Protein AF-A0A0F2RBX5-F1 (afdb_monomer_lite)

Secondary structure (DSSP, 8-state):
----EETTEE--SSSB-EETTTT---TT--SSB-TTTSHHHHHHHHHHHHHH-S-EE-SS-EE-HHHHHHHHHHHHHHH-HHHHHHHHHHH-EEEEE-GGG-EEEEE-PPPP-

pLDDT: mean 89.14, std 11.52, range [37.19, 97.69]

Sequence (113 aa):
MCNYQLGTIECRGDGYLWDADCDGYAPNEADHPCPSCNVQTFLQRSKEDAETTSEWSTMTAHGTGADIWRCAVATAEREAPDDAAAALRKIGTVLALAGEDGVVPFCYSQAGA

Structure (mmCIF, N/CA/C/O backbone):
data_AF-A0A0F2RBX5-F1
#
_entry.id   AF-A0A0F2RBX5-F1
#
loop_
_atom_site.group_PDB
_atom_site.id
_atom_site.type_symbol
_atom_site.label_atom_id
_atom_site.label_alt_id
_atom_site.label_comp_id
_atom_site.label_asym_id
_atom_site.label_entity_id
_atom_site.label_seq_id
_atom_site.pdbx_PDB_ins_code
_atom_site.Cartn_x
_atom_site.Cartn_y
_atom_site.Cartn_z
_atom_site.occupancy
_atom_site.B_iso_or_equiv
_atom_site.auth_seq_id
_atom_site.auth_comp_id
_atom_site.auth_asym_id
_atom_site.auth_atom_id
_atom_site.pdbx_PDB_model_num
ATOM 1 N N . MET A 1 1 ? 12.637 -7.237 -13.731 1.00 74.12 1 MET A N 1
ATOM 2 C CA . MET A 1 1 ? 12.788 -5.779 -13.544 1.00 74.12 1 MET A CA 1
ATOM 3 C C . MET A 1 1 ? 11.383 -5.207 -13.582 1.00 74.12 1 MET A C 1
ATOM 5 O O . MET A 1 1 ? 10.661 -5.570 -14.502 1.00 74.12 1 MET A O 1
ATOM 9 N N . CYS A 1 2 ? 10.956 -4.479 -12.549 1.00 87.62 2 CYS A N 1
ATOM 10 C CA . CYS A 1 2 ? 9.592 -3.942 -12.480 1.00 87.62 2 CYS A CA 1
ATOM 11 C C . CYS A 1 2 ? 9.416 -2.795 -13.483 1.00 87.62 2 CYS A C 1
ATOM 13 O O . CYS A 1 2 ? 10.370 -2.064 -13.737 1.00 87.62 2 CYS A O 1
ATOM 15 N N . ASN A 1 3 ? 8.214 -2.674 -14.041 1.00 84.75 3 ASN A N 1
ATOM 16 C CA . ASN A 1 3 ? 7.806 -1.645 -14.998 1.00 84.75 3 ASN A CA 1
ATOM 17 C C . ASN A 1 3 ? 6.411 -1.085 -14.661 1.00 84.75 3 ASN A C 1
ATOM 19 O O . ASN A 1 3 ? 5.651 -0.737 -15.562 1.00 84.75 3 ASN A O 1
ATOM 23 N N . TYR A 1 4 ? 6.048 -1.073 -13.374 1.00 90.44 4 TYR A N 1
ATOM 24 C CA . TYR A 1 4 ? 4.780 -0.512 -12.916 1.00 90.44 4 TYR A CA 1
ATOM 25 C C . TYR A 1 4 ? 4.678 0.963 -13.314 1.00 90.44 4 TYR A C 1
ATOM 27 O O . TYR A 1 4 ? 5.637 1.714 -13.129 1.00 90.44 4 TYR A O 1
ATOM 35 N N . GLN A 1 5 ? 3.517 1.366 -13.828 1.00 90.31 5 GLN A N 1
ATOM 36 C CA . GLN A 1 5 ? 3.261 2.736 -14.250 1.00 90.31 5 GLN A CA 1
ATOM 37 C C . GLN A 1 5 ? 1.797 3.121 -14.019 1.00 90.31 5 GLN A C 1
ATOM 39 O O . GLN A 1 5 ? 0.879 2.397 -14.409 1.00 90.31 5 GLN A O 1
ATOM 44 N N . LEU A 1 6 ? 1.586 4.296 -13.430 1.00 88.50 6 LEU A N 1
ATOM 45 C CA . LEU A 1 6 ? 0.288 4.929 -13.235 1.00 88.50 6 LEU A CA 1
ATOM 46 C C . LEU A 1 6 ? 0.393 6.411 -13.613 1.00 88.50 6 LEU A C 1
ATOM 48 O O . LEU A 1 6 ? 0.787 7.251 -12.808 1.00 88.50 6 LEU A O 1
ATOM 52 N N . GLY A 1 7 ? 0.039 6.735 -14.857 1.00 88.25 7 GLY A N 1
ATOM 53 C CA . GLY A 1 7 ? 0.250 8.081 -15.391 1.00 88.25 7 GLY A CA 1
ATOM 54 C C . GLY A 1 7 ? 1.744 8.397 -15.488 1.00 88.25 7 GLY A C 1
ATOM 55 O O . GLY A 1 7 ? 2.468 7.713 -16.216 1.00 88.25 7 GLY A O 1
ATOM 56 N N . THR A 1 8 ? 2.182 9.425 -14.764 1.00 87.00 8 THR A N 1
ATOM 57 C CA . THR A 1 8 ? 3.584 9.865 -14.678 1.00 87.00 8 THR A CA 1
ATOM 58 C C . THR A 1 8 ? 4.346 9.162 -13.556 1.00 87.00 8 THR A C 1
ATOM 60 O O . THR A 1 8 ? 5.570 9.158 -13.570 1.00 87.00 8 THR A O 1
ATOM 63 N N . ILE A 1 9 ? 3.639 8.485 -12.644 1.00 88.19 9 ILE A N 1
ATOM 64 C CA . ILE A 1 9 ? 4.237 7.724 -11.549 1.00 88.19 9 ILE A CA 1
ATOM 65 C C . ILE A 1 9 ? 4.724 6.370 -12.070 1.00 88.19 9 ILE A C 1
ATOM 67 O O . ILE A 1 9 ? 3.918 5.557 -12.529 1.00 88.19 9 ILE A O 1
ATOM 71 N N . GLU A 1 10 ? 6.022 6.089 -11.980 1.00 90.19 10 GLU A N 1
ATOM 72 C CA . GLU A 1 10 ? 6.623 4.855 -12.501 1.00 90.19 10 GLU A CA 1
ATOM 73 C C . GLU A 1 10 ? 7.597 4.191 -11.522 1.00 90.19 10 GLU A C 1
ATOM 75 O O . GLU A 1 10 ? 8.212 4.847 -10.688 1.00 90.19 10 GLU A O 1
ATOM 80 N N . CYS A 1 11 ? 7.770 2.872 -11.639 1.00 90.25 11 CYS A N 1
ATOM 81 C CA . CYS A 1 11 ? 8.832 2.122 -10.970 1.00 90.25 11 CYS A CA 1
ATOM 82 C C . CYS A 1 11 ? 9.859 1.635 -11.993 1.00 90.25 11 CYS A C 1
ATOM 84 O O . CYS A 1 11 ? 9.501 0.993 -12.981 1.00 90.25 11 CYS A O 1
ATOM 86 N N . ARG A 1 12 ? 11.150 1.853 -11.713 1.00 87.12 12 ARG A N 1
ATOM 87 C CA . ARG A 1 12 ? 12.265 1.425 -12.583 1.00 87.12 12 ARG A CA 1
ATOM 88 C C . ARG A 1 12 ? 12.938 0.124 -12.132 1.00 87.12 12 ARG A C 1
ATOM 90 O O . ARG A 1 12 ? 13.973 -0.270 -12.671 1.00 87.12 12 ARG A O 1
ATOM 97 N N . GLY A 1 13 ? 12.344 -0.563 -11.155 1.00 88.06 13 GLY A N 1
ATOM 98 C CA . GLY A 1 13 ? 12.840 -1.830 -10.613 1.00 88.06 13 GLY A CA 1
ATOM 99 C C . GLY A 1 13 ? 13.688 -1.716 -9.346 1.00 88.06 13 GLY A C 1
ATOM 100 O O . GLY A 1 13 ? 14.220 -2.730 -8.905 1.00 88.06 13 GLY A O 1
ATOM 101 N N . ASP A 1 14 ? 13.785 -0.526 -8.756 1.00 87.25 14 ASP A N 1
ATOM 102 C CA . ASP A 1 14 ? 14.424 -0.252 -7.459 1.00 87.25 14 ASP A CA 1
ATOM 103 C C . ASP A 1 14 ? 13.485 -0.441 -6.257 1.00 87.25 14 ASP A C 1
ATOM 105 O O . ASP A 1 14 ? 13.932 -0.411 -5.112 1.00 87.25 14 ASP A O 1
ATOM 109 N N . GLY A 1 15 ? 12.196 -0.688 -6.501 1.00 91.81 15 GLY A N 1
ATOM 110 C CA . GLY A 1 15 ? 11.215 -0.926 -5.444 1.00 91.81 15 GLY A CA 1
ATOM 111 C C . GLY A 1 15 ? 10.435 0.307 -5.008 1.00 91.81 15 GLY A C 1
ATOM 112 O O . GLY A 1 15 ? 9.592 0.177 -4.120 1.00 91.81 15 GLY A O 1
ATOM 113 N N . TYR A 1 16 ? 10.658 1.461 -5.634 1.00 91.62 16 TYR A N 1
ATOM 114 C CA . TYR A 1 16 ? 9.971 2.706 -5.303 1.00 91.62 16 TYR A CA 1
ATOM 115 C C . TYR A 1 16 ? 9.391 3.362 -6.557 1.00 91.62 16 TYR A C 1
ATOM 117 O O . TYR A 1 16 ? 9.740 3.008 -7.687 1.00 91.62 16 TYR A O 1
ATOM 125 N N . LEU A 1 17 ? 8.399 4.214 -6.337 1.00 89.88 17 LEU A N 1
ATOM 126 C CA . LEU A 1 17 ? 7.701 4.993 -7.339 1.00 89.88 17 LEU A CA 1
ATOM 127 C C . LEU A 1 17 ? 8.327 6.377 -7.426 1.00 89.88 17 LEU A C 1
ATOM 129 O O . LEU A 1 17 ? 8.691 6.961 -6.408 1.00 89.88 17 LEU A O 1
ATOM 133 N N . TRP A 1 18 ? 8.383 6.879 -8.648 1.00 85.62 18 TRP A N 1
ATOM 134 C CA . TRP A 1 18 ? 9.021 8.130 -9.029 1.00 85.62 18 TRP A CA 1
ATOM 135 C C . TRP A 1 18 ? 8.052 8.914 -9.894 1.00 85.62 18 TRP A C 1
ATOM 137 O O . TRP A 1 18 ? 7.419 8.306 -10.763 1.00 85.62 18 TRP A O 1
ATOM 147 N N . ASP A 1 19 ? 7.951 10.227 -9.704 1.00 84.88 19 ASP A N 1
ATOM 148 C CA . ASP A 1 19 ? 7.191 11.058 -10.628 1.00 84.88 19 ASP A CA 1
ATOM 149 C C . ASP A 1 19 ? 8.061 11.440 -11.831 1.00 84.88 19 ASP A C 1
ATOM 151 O O . ASP A 1 19 ? 9.023 12.200 -11.752 1.00 84.88 19 ASP A O 1
ATOM 155 N N . ALA A 1 20 ? 7.763 10.874 -12.995 1.00 77.25 20 ALA A N 1
ATOM 156 C CA . ALA A 1 20 ? 8.586 11.086 -14.178 1.00 77.25 20 ALA A CA 1
ATOM 157 C C . ALA A 1 20 ? 8.521 12.530 -14.716 1.00 77.25 20 ALA A C 1
ATOM 159 O O . ALA A 1 20 ? 9.348 12.875 -15.567 1.00 77.25 20 ALA A O 1
ATOM 160 N N . ASP A 1 21 ? 7.561 13.356 -14.273 1.00 74.75 21 ASP A N 1
ATOM 161 C CA . ASP A 1 21 ? 7.299 14.679 -14.852 1.00 74.75 21 ASP A CA 1
ATOM 162 C C . ASP A 1 21 ? 7.607 15.900 -13.956 1.00 74.75 21 ASP A C 1
ATOM 164 O O . ASP A 1 21 ? 7.803 16.985 -14.513 1.00 74.75 21 ASP A O 1
ATOM 168 N N . CYS A 1 22 ? 7.710 15.755 -12.625 1.00 65.38 22 CYS A N 1
ATOM 169 C CA . CYS A 1 22 ? 7.751 16.905 -11.703 1.00 65.38 22 CYS A CA 1
ATOM 170 C C . CYS A 1 22 ? 9.028 17.063 -10.859 1.00 65.38 22 CYS A C 1
ATOM 172 O O . CYS A 1 22 ? 9.471 18.198 -10.666 1.00 65.38 22 CYS A O 1
ATOM 174 N N . ASP A 1 23 ? 9.633 15.989 -10.351 1.00 64.69 23 ASP A N 1
ATOM 175 C CA . ASP A 1 23 ? 10.742 16.049 -9.375 1.00 64.69 23 ASP A CA 1
ATOM 176 C C . ASP A 1 23 ? 12.077 15.513 -9.923 1.00 64.69 23 ASP A C 1
ATOM 178 O O . ASP A 1 23 ? 13.153 15.949 -9.499 1.00 64.69 23 ASP A O 1
ATOM 182 N N . GLY A 1 24 ? 12.019 14.666 -10.951 1.00 64.12 24 GLY A N 1
ATOM 183 C CA . GLY A 1 24 ? 13.189 14.015 -11.525 1.00 64.12 24 GLY A CA 1
ATOM 184 C C . GLY A 1 24 ? 13.609 12.792 -10.708 1.00 64.12 24 GLY A C 1
ATOM 185 O O . GLY A 1 24 ? 13.386 12.688 -9.512 1.00 64.12 24 GLY A O 1
ATOM 186 N N . TYR A 1 25 ? 14.251 11.825 -11.365 1.00 65.50 25 TYR A N 1
ATOM 187 C CA . TYR A 1 25 ? 14.607 10.558 -10.721 1.00 65.50 25 TYR A CA 1
ATOM 188 C C . TYR A 1 25 ? 15.670 10.745 -9.620 1.00 65.50 25 TYR A C 1
ATOM 190 O O . TYR A 1 25 ? 16.846 10.975 -9.925 1.00 65.50 25 TYR A O 1
ATOM 198 N N . ALA A 1 26 ? 15.263 10.602 -8.356 1.00 67.62 26 ALA A N 1
ATOM 199 C CA . ALA A 1 26 ? 16.105 10.772 -7.176 1.00 67.62 26 ALA A CA 1
ATOM 200 C C . ALA A 1 26 ? 16.305 9.439 -6.426 1.00 67.62 26 ALA A C 1
ATOM 202 O O . ALA A 1 26 ? 15.707 9.249 -5.381 1.00 67.62 26 ALA A O 1
ATOM 203 N N . PRO A 1 27 ? 17.177 8.516 -6.876 1.00 65.69 27 PRO A N 1
ATOM 204 C CA . PRO A 1 27 ? 17.222 7.090 -6.477 1.00 65.69 27 PRO A CA 1
ATOM 205 C C . PRO A 1 27 ? 17.322 6.769 -4.968 1.00 65.69 27 PRO A C 1
ATOM 207 O O . PRO A 1 27 ? 17.289 5.606 -4.573 1.00 65.69 27 PRO A O 1
ATOM 210 N N . ASN A 1 28 ? 17.511 7.776 -4.124 1.00 69.81 28 ASN A N 1
ATOM 211 C CA . ASN A 1 28 ? 17.512 7.719 -2.672 1.00 69.81 28 ASN A CA 1
ATOM 212 C C . ASN A 1 28 ? 16.148 8.013 -2.013 1.00 69.81 28 ASN A C 1
ATOM 214 O O . ASN A 1 28 ? 16.050 7.834 -0.798 1.00 69.81 28 ASN A O 1
ATOM 218 N N . GLU A 1 29 ? 15.120 8.452 -2.743 1.00 69.94 29 GLU A N 1
ATOM 219 C CA . GLU A 1 29 ? 13.772 8.607 -2.186 1.00 69.94 29 GLU A CA 1
ATOM 220 C C . GLU A 1 29 ? 13.108 7.238 -2.044 1.00 69.94 29 GLU A C 1
ATOM 222 O O . GLU A 1 29 ? 12.874 6.505 -3.003 1.00 69.94 29 GLU A O 1
ATOM 227 N N . ALA A 1 30 ? 12.828 6.875 -0.798 1.00 78.38 30 ALA A N 1
ATOM 228 C CA . ALA A 1 30 ? 12.243 5.592 -0.434 1.00 78.38 30 ALA A CA 1
ATOM 229 C C . ALA A 1 30 ? 10.801 5.761 0.068 1.00 78.38 30 ALA A C 1
ATOM 231 O O . ALA A 1 30 ? 10.326 4.969 0.889 1.00 78.38 30 ALA A O 1
ATOM 232 N N . ASP A 1 31 ? 10.119 6.818 -0.388 1.00 83.00 31 ASP A N 1
ATOM 233 C CA . ASP A 1 31 ? 8.876 7.286 0.224 1.00 83.00 31 ASP A CA 1
ATOM 234 C C . ASP A 1 31 ? 7.600 6.721 -0.392 1.00 83.00 31 ASP A C 1
ATOM 236 O O . ASP A 1 31 ? 6.569 6.600 0.276 1.00 83.00 31 ASP A O 1
ATOM 240 N N . HIS A 1 32 ? 7.693 6.246 -1.626 1.00 88.25 32 HIS A N 1
ATOM 241 C CA . HIS A 1 32 ? 6.565 5.666 -2.337 1.00 88.25 32 HIS A CA 1
ATOM 242 C C . HIS A 1 32 ? 6.900 4.232 -2.748 1.00 88.25 32 HIS A C 1
ATOM 244 O O . HIS A 1 32 ? 7.306 3.994 -3.877 1.00 88.25 32 HIS A O 1
ATOM 250 N N . PRO A 1 33 ? 6.815 3.245 -1.840 1.00 94.25 33 PRO A N 1
ATOM 251 C CA . PRO A 1 33 ? 7.077 1.848 -2.178 1.00 94.25 33 PRO A CA 1
ATOM 252 C C . PRO A 1 33 ? 6.173 1.360 -3.318 1.00 94.25 33 PRO A C 1
ATOM 254 O O . PRO A 1 33 ? 4.972 1.625 -3.348 1.00 94.25 33 PRO A O 1
ATOM 257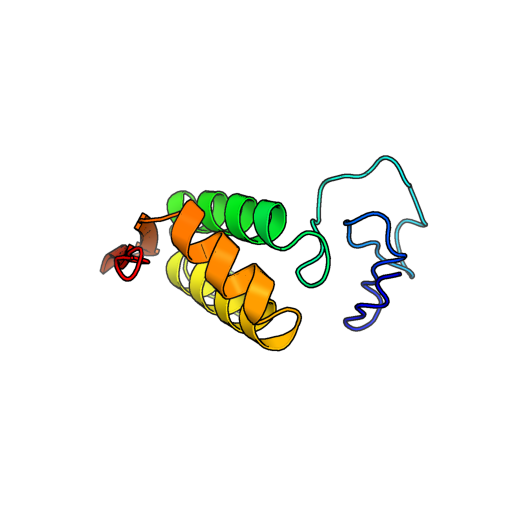 N N . CYS A 1 34 ? 6.757 0.619 -4.256 1.00 94.62 34 CYS A N 1
ATOM 258 C CA . CYS A 1 34 ? 6.058 0.132 -5.437 1.00 94.62 34 CYS A CA 1
ATOM 259 C C . CYS A 1 34 ? 5.074 -1.003 -5.086 1.00 94.62 34 CYS A C 1
ATOM 261 O O . CYS A 1 34 ? 5.501 -2.019 -4.527 1.00 94.62 34 CYS A O 1
ATOM 263 N N . PRO A 1 35 ? 3.792 -0.913 -5.494 1.00 95.44 35 PRO A N 1
ATOM 264 C CA . PRO A 1 35 ? 2.787 -1.939 -5.216 1.00 95.44 35 PRO A CA 1
ATOM 265 C C . PRO A 1 35 ? 2.976 -3.226 -6.030 1.00 95.44 35 PRO A C 1
ATOM 267 O O . PRO A 1 35 ? 2.248 -4.183 -5.801 1.00 95.44 35 PRO A O 1
ATOM 270 N N . SER A 1 36 ? 3.923 -3.256 -6.976 1.00 95.38 36 SER A N 1
ATOM 271 C CA . SER A 1 36 ? 4.216 -4.425 -7.813 1.00 95.38 36 SER A CA 1
ATOM 272 C C . SER A 1 36 ? 5.460 -5.190 -7.349 1.00 95.38 36 SER A C 1
ATOM 274 O O . SER A 1 36 ? 5.426 -6.409 -7.246 1.00 95.38 36 SER A O 1
ATOM 276 N N . CYS A 1 37 ? 6.569 -4.506 -7.041 1.00 94.81 37 CYS A N 1
ATOM 277 C CA . CYS A 1 37 ? 7.829 -5.178 -6.683 1.00 94.81 37 CYS A CA 1
ATOM 278 C C . CYS A 1 37 ? 8.333 -4.899 -5.262 1.00 94.81 37 CYS A C 1
ATOM 280 O O . CYS A 1 37 ? 9.350 -5.462 -4.863 1.00 94.81 37 CYS A O 1
ATOM 282 N N . ASN A 1 38 ? 7.643 -4.051 -4.496 1.00 95.62 38 ASN A N 1
ATOM 283 C CA . ASN A 1 38 ? 7.911 -3.804 -3.077 1.00 95.62 38 ASN A CA 1
ATOM 284 C C . ASN A 1 38 ? 6.607 -3.842 -2.259 1.00 95.62 38 ASN A C 1
ATOM 286 O O . ASN A 1 38 ? 6.334 -3.004 -1.397 1.00 95.62 38 ASN A O 1
ATOM 290 N N . VAL A 1 39 ? 5.785 -4.848 -2.569 1.00 96.38 39 VAL A N 1
ATOM 291 C CA . VAL A 1 39 ? 4.410 -5.021 -2.079 1.00 96.38 39 VAL A CA 1
ATOM 292 C C . VAL A 1 39 ? 4.328 -5.010 -0.556 1.00 96.38 39 VAL A C 1
ATOM 294 O O . VAL A 1 39 ? 3.409 -4.435 0.023 1.00 96.38 39 VAL A O 1
ATOM 297 N N . GLN A 1 40 ? 5.301 -5.637 0.111 1.00 96.31 40 GLN A N 1
ATOM 298 C CA . GLN A 1 40 ? 5.317 -5.732 1.565 1.00 96.31 40 GLN A CA 1
ATOM 299 C C . GLN A 1 40 ? 5.452 -4.352 2.221 1.00 96.31 40 GLN A C 1
ATOM 301 O O . GLN A 1 40 ? 4.648 -4.025 3.093 1.00 96.31 40 GLN A O 1
ATOM 306 N N . THR A 1 41 ? 6.425 -3.542 1.795 1.00 96.44 41 THR A N 1
ATOM 307 C CA . THR A 1 41 ? 6.617 -2.186 2.329 1.00 96.44 41 THR A CA 1
ATOM 308 C C . THR A 1 41 ? 5.474 -1.264 1.922 1.00 96.44 41 THR A C 1
ATOM 310 O O . THR A 1 41 ? 5.038 -0.454 2.737 1.00 96.44 41 THR A O 1
ATOM 313 N N . PHE A 1 42 ? 4.939 -1.429 0.708 1.00 97.12 42 PHE A N 1
ATOM 314 C CA . PHE A 1 42 ? 3.749 -0.714 0.250 1.00 97.12 42 PHE A CA 1
ATOM 315 C C . PHE A 1 42 ? 2.559 -0.927 1.184 1.00 97.12 42 PHE A C 1
ATOM 317 O O . PHE A 1 42 ? 2.059 0.033 1.767 1.00 97.12 42 PHE A O 1
ATOM 324 N N . LEU A 1 43 ? 2.179 -2.181 1.428 1.00 97.69 43 LEU A N 1
ATOM 325 C CA . LEU A 1 43 ? 1.076 -2.489 2.334 1.00 97.69 43 LEU A CA 1
ATOM 326 C C . LEU A 1 43 ? 1.391 -2.112 3.791 1.00 97.69 43 LEU A C 1
ATOM 328 O O . LEU A 1 43 ? 0.486 -1.778 4.540 1.00 97.69 43 LEU A O 1
ATOM 332 N N . GLN A 1 44 ? 2.649 -2.123 4.232 1.00 97.06 44 GLN A N 1
ATOM 333 C CA . GLN A 1 44 ? 2.992 -1.685 5.592 1.00 97.06 44 GLN A CA 1
ATOM 334 C C . GLN A 1 44 ? 2.815 -0.178 5.789 1.00 97.06 44 GLN A C 1
ATOM 336 O O . GLN A 1 44 ? 2.247 0.217 6.804 1.00 97.06 44 GLN A O 1
ATOM 341 N N . ARG A 1 45 ? 3.222 0.645 4.815 1.00 96.19 45 ARG A N 1
ATOM 342 C CA . ARG A 1 45 ? 2.942 2.088 4.853 1.00 96.19 45 ARG A CA 1
ATOM 343 C C . ARG A 1 45 ? 1.440 2.360 4.776 1.00 96.19 45 ARG A C 1
ATOM 345 O O . ARG A 1 45 ? 0.912 3.079 5.610 1.00 96.19 45 ARG A O 1
ATOM 352 N N . SER A 1 46 ? 0.720 1.689 3.873 1.00 96.94 46 SER A N 1
ATOM 353 C CA . SER A 1 46 ? -0.739 1.850 3.788 1.00 96.94 46 SER A CA 1
ATOM 354 C C . SER A 1 46 ? -1.473 1.412 5.056 1.00 96.94 46 SER A C 1
ATOM 356 O O . SER A 1 46 ? -2.536 1.948 5.351 1.00 96.94 46 SER A O 1
ATOM 358 N N . LYS A 1 47 ? -0.934 0.446 5.812 1.00 97.06 47 LYS A N 1
ATOM 359 C CA . LYS A 1 47 ? -1.454 0.094 7.137 1.00 97.06 47 LYS A CA 1
ATOM 360 C C . LYS A 1 47 ? -1.297 1.266 8.103 1.00 97.06 47 LYS A C 1
ATOM 362 O O . LYS A 1 47 ? -2.264 1.617 8.765 1.00 97.06 47 LYS A O 1
ATOM 367 N N . GLU A 1 48 ? -0.105 1.848 8.189 1.00 96.75 48 GLU A N 1
ATOM 368 C CA . GLU A 1 48 ? 0.159 2.997 9.060 1.00 96.75 48 GLU A CA 1
ATOM 369 C C . GLU A 1 48 ? -0.770 4.172 8.727 1.00 96.75 48 GLU A C 1
ATOM 371 O O . GLU A 1 48 ? -1.436 4.702 9.618 1.00 96.75 48 GLU A O 1
ATOM 376 N N . ASP A 1 49 ? -0.909 4.503 7.442 1.00 96.12 49 ASP A N 1
ATOM 377 C CA . ASP A 1 49 ? -1.820 5.554 6.981 1.00 96.12 49 ASP A CA 1
ATOM 378 C C . ASP A 1 49 ? -3.276 5.237 7.350 1.00 96.12 49 ASP A C 1
ATOM 380 O O . ASP A 1 49 ? -4.003 6.098 7.848 1.00 96.12 49 ASP A O 1
ATOM 384 N N . ALA A 1 50 ? -3.706 3.987 7.154 1.00 97.12 50 ALA A N 1
ATOM 385 C CA . ALA A 1 50 ? -5.059 3.548 7.468 1.00 97.12 50 ALA A CA 1
ATOM 386 C C . ALA A 1 50 ? -5.376 3.596 8.971 1.00 97.12 50 ALA A C 1
ATOM 388 O O . ALA A 1 50 ? -6.507 3.899 9.348 1.00 97.12 50 ALA A O 1
ATOM 389 N N . GLU A 1 51 ? -4.401 3.294 9.830 1.00 97.12 51 GLU A N 1
ATOM 390 C CA . GLU A 1 51 ? -4.552 3.278 11.293 1.00 97.12 51 GLU A CA 1
ATOM 391 C C . GLU A 1 51 ? -4.412 4.674 11.927 1.00 97.12 51 GLU A C 1
ATOM 393 O O . GLU A 1 51 ? -4.757 4.852 13.096 1.00 97.12 51 GLU A O 1
ATOM 398 N N . THR A 1 52 ? -3.940 5.674 11.174 1.00 96.00 52 THR A N 1
ATOM 399 C CA . THR A 1 52 ? -3.712 7.046 11.668 1.00 96.00 52 THR A CA 1
ATOM 400 C C . THR A 1 52 ? -4.593 8.106 11.006 1.00 96.00 52 THR A C 1
ATOM 402 O O . THR A 1 52 ? -4.817 9.166 11.592 1.00 96.00 52 THR A O 1
ATOM 405 N N . THR A 1 53 ? -5.156 7.824 9.830 1.00 95.38 53 THR A N 1
ATOM 406 C CA . THR A 1 53 ? -6.011 8.759 9.089 1.00 95.38 53 THR A CA 1
ATOM 407 C C . THR A 1 53 ? -7.481 8.475 9.358 1.00 95.38 53 THR A C 1
ATOM 409 O O . THR A 1 53 ? -8.055 7.552 8.784 1.00 95.38 53 THR A O 1
ATOM 412 N N . SER A 1 54 ? -8.128 9.283 10.199 1.00 93.75 54 SER A N 1
ATOM 413 C CA . SER A 1 54 ? -9.579 9.175 10.398 1.00 93.75 54 SER A CA 1
ATOM 414 C C . SER A 1 54 ? -10.349 9.558 9.139 1.00 93.75 54 SER A C 1
ATOM 416 O O . SER A 1 54 ? -11.254 8.833 8.730 1.00 93.75 54 SER A O 1
ATOM 418 N N . GLU A 1 55 ? -9.949 10.663 8.511 1.00 94.19 55 GLU A N 1
ATOM 419 C CA . GLU A 1 55 ? -10.565 11.234 7.318 1.00 94.19 55 GLU A CA 1
ATOM 420 C C . GLU A 1 55 ? -9.505 11.948 6.475 1.00 94.19 55 GLU A C 1
ATOM 422 O O . GLU A 1 55 ? -8.574 12.560 7.002 1.00 94.19 55 GLU A O 1
ATOM 427 N N . TRP A 1 56 ? -9.671 11.906 5.159 1.00 93.19 56 TRP A N 1
ATOM 428 C CA . TRP A 1 56 ? -8.899 12.689 4.206 1.00 93.19 56 TRP A CA 1
ATOM 429 C C . TRP A 1 56 ? -9.836 13.281 3.159 1.00 93.19 56 TRP A C 1
ATOM 431 O O . TRP A 1 56 ? -10.896 12.736 2.844 1.00 93.19 56 TRP A O 1
ATOM 441 N N . SER A 1 57 ? -9.436 14.414 2.593 1.00 93.69 57 SER A N 1
ATOM 442 C CA . SER A 1 57 ? -10.148 15.023 1.477 1.00 93.69 57 SER A CA 1
ATOM 443 C C . SER A 1 57 ? -9.177 15.687 0.514 1.00 93.69 57 SER A C 1
ATOM 445 O O . SER A 1 57 ? -8.133 16.213 0.895 1.00 93.69 57 SER A O 1
ATOM 447 N N . THR A 1 58 ? -9.535 15.636 -0.758 1.00 90.56 58 THR A N 1
ATOM 448 C CA . THR A 1 58 ? -8.920 16.370 -1.857 1.00 90.56 58 THR A CA 1
ATOM 449 C C . THR A 1 58 ? -9.993 17.243 -2.509 1.00 90.56 58 THR A C 1
ATOM 451 O O . THR A 1 58 ? -11.155 17.245 -2.102 1.00 90.56 58 THR A O 1
ATOM 454 N N . MET A 1 59 ? -9.640 17.985 -3.559 1.00 93.25 59 MET A N 1
ATOM 455 C CA . MET A 1 59 ? -10.622 18.779 -4.308 1.00 93.25 59 MET A CA 1
ATOM 456 C C . MET A 1 59 ? -11.745 17.944 -4.945 1.00 93.25 59 MET A C 1
ATOM 458 O O . MET A 1 59 ? -12.810 18.486 -5.234 1.00 93.25 59 MET A O 1
ATOM 462 N N . THR A 1 60 ? -11.507 16.658 -5.216 1.00 91.56 60 THR A N 1
ATOM 463 C CA . THR A 1 60 ? -12.412 15.807 -6.008 1.00 91.56 60 THR A CA 1
ATOM 464 C C . THR A 1 60 ? -12.864 14.544 -5.285 1.00 91.56 60 THR A C 1
ATOM 466 O O . THR A 1 60 ? -13.763 13.865 -5.777 1.00 91.56 60 THR A O 1
ATOM 469 N N . ALA A 1 61 ? -12.275 14.217 -4.134 1.00 91.25 61 ALA A N 1
ATOM 470 C CA . ALA A 1 61 ? -12.576 13.002 -3.393 1.00 91.25 61 ALA A CA 1
ATOM 471 C C . ALA A 1 61 ? -12.435 13.215 -1.885 1.00 91.25 61 ALA A C 1
ATOM 473 O O . ALA A 1 61 ? -11.750 14.120 -1.423 1.00 91.25 61 ALA A O 1
ATOM 474 N N . HIS A 1 62 ? -13.082 12.353 -1.119 1.00 93.06 62 HIS A N 1
ATOM 475 C CA . HIS A 1 62 ? -12.912 12.234 0.320 1.00 93.06 62 HIS A CA 1
ATOM 476 C C . HIS A 1 62 ? -12.989 10.758 0.687 1.00 93.06 62 HIS A C 1
ATOM 478 O O . HIS A 1 62 ? -13.512 9.949 -0.085 1.00 93.06 62 HIS A O 1
ATOM 484 N N . GLY A 1 63 ? -12.471 10.417 1.854 1.00 94.75 63 GLY A N 1
ATOM 485 C CA . GLY A 1 63 ? -12.524 9.060 2.363 1.00 94.75 63 GLY A CA 1
ATOM 486 C C . GLY A 1 63 ? -11.897 8.956 3.738 1.00 94.75 63 GLY A C 1
ATOM 487 O O . GLY A 1 63 ? -11.586 9.952 4.389 1.00 94.75 63 GLY A O 1
ATOM 488 N N . THR A 1 64 ? -11.705 7.721 4.166 1.00 96.88 64 THR A N 1
ATOM 489 C CA . THR A 1 64 ? -11.193 7.368 5.489 1.00 96.88 64 THR A CA 1
ATOM 490 C C . THR A 1 64 ? -9.933 6.515 5.382 1.00 96.88 64 THR A C 1
ATOM 492 O O . THR A 1 64 ? -9.551 6.077 4.289 1.00 96.88 64 THR A O 1
ATOM 495 N N . GLY A 1 65 ? -9.294 6.225 6.514 1.00 96.38 65 GLY A N 1
ATOM 496 C CA . GLY A 1 65 ? -8.216 5.242 6.590 1.00 96.38 65 GLY A CA 1
ATOM 497 C C . GLY A 1 65 ? -8.645 3.856 6.096 1.00 96.38 65 GLY A C 1
ATOM 498 O O . GLY A 1 65 ? -7.879 3.166 5.423 1.00 96.38 65 GLY A O 1
ATOM 499 N N . ALA A 1 66 ? -9.902 3.464 6.322 1.00 96.75 66 ALA A N 1
ATOM 500 C CA . ALA A 1 66 ? -10.451 2.226 5.769 1.00 96.75 66 ALA A CA 1
ATOM 501 C C . ALA A 1 66 ? -10.475 2.227 4.228 1.00 96.75 66 ALA A C 1
ATOM 503 O O . ALA A 1 66 ? -10.251 1.183 3.611 1.00 96.75 66 ALA A O 1
ATOM 504 N N . ASP A 1 67 ? -10.704 3.380 3.598 1.00 96.44 67 ASP A N 1
ATOM 505 C CA . ASP A 1 67 ? -10.681 3.508 2.137 1.00 96.44 67 ASP A CA 1
ATOM 506 C C . ASP A 1 67 ? -9.253 3.483 1.588 1.00 96.44 67 ASP A C 1
ATOM 508 O O . ASP A 1 67 ? -9.012 2.833 0.570 1.00 96.44 67 ASP A O 1
ATOM 512 N N . ILE A 1 68 ? -8.294 4.089 2.303 1.00 96.25 68 ILE A N 1
ATOM 513 C CA . ILE A 1 68 ? -6.857 3.966 1.999 1.00 96.25 68 ILE A CA 1
ATOM 514 C C . ILE A 1 68 ? -6.467 2.486 1.966 1.00 96.25 68 ILE A C 1
ATOM 516 O O . ILE A 1 68 ? -5.911 2.011 0.973 1.00 96.25 68 ILE A O 1
ATOM 520 N N . TRP A 1 69 ? -6.818 1.738 3.017 1.00 97.56 69 TRP A N 1
ATOM 521 C CA . TRP A 1 69 ? -6.487 0.320 3.114 1.00 97.56 69 TRP A CA 1
ATOM 522 C C . TRP A 1 69 ? -7.098 -0.502 1.975 1.00 97.56 69 TRP A C 1
ATOM 524 O O . TRP A 1 69 ? -6.389 -1.255 1.310 1.00 97.56 69 TRP A O 1
ATOM 534 N N . ARG A 1 70 ? -8.399 -0.338 1.699 1.00 96.94 70 ARG A N 1
ATOM 535 C CA . ARG A 1 70 ? -9.086 -1.072 0.618 1.00 96.94 70 ARG A CA 1
ATOM 536 C C . ARG A 1 70 ? -8.457 -0.805 -0.747 1.00 96.94 70 ARG A C 1
ATOM 538 O O . ARG A 1 70 ? -8.233 -1.748 -1.505 1.00 96.94 70 ARG A O 1
ATOM 545 N N . CYS A 1 71 ? -8.151 0.454 -1.051 1.00 96.12 71 CYS A N 1
ATOM 546 C CA . CYS A 1 71 ? -7.505 0.836 -2.305 1.00 96.12 71 CYS A CA 1
ATOM 547 C C . CYS A 1 71 ? -6.093 0.248 -2.426 1.00 96.12 71 CYS A C 1
ATOM 549 O O . CYS A 1 71 ? -5.723 -0.235 -3.500 1.00 96.12 71 CYS A O 1
ATOM 551 N N . ALA A 1 72 ? -5.322 0.241 -1.335 1.00 97.00 72 ALA A N 1
ATOM 552 C CA . ALA A 1 72 ? -3.990 -0.352 -1.310 1.00 97.00 72 ALA A CA 1
ATOM 553 C C . ALA A 1 72 ? -4.041 -1.864 -1.563 1.00 97.00 72 ALA A C 1
ATOM 555 O O . ALA A 1 72 ? -3.333 -2.362 -2.437 1.00 97.00 72 ALA A O 1
ATOM 556 N N . VAL A 1 73 ? -4.929 -2.586 -0.875 1.00 97.56 73 VAL A N 1
ATOM 557 C CA . VAL A 1 73 ? -5.111 -4.031 -1.077 1.00 97.56 73 VAL A CA 1
ATOM 558 C C . VAL A 1 73 ? -5.529 -4.338 -2.512 1.00 97.56 73 VAL A C 1
ATOM 560 O O . VAL A 1 73 ? -4.871 -5.140 -3.167 1.00 97.56 73 VAL A O 1
ATOM 563 N N . ALA A 1 74 ? -6.543 -3.645 -3.038 1.00 97.44 74 ALA A N 1
ATOM 564 C CA . ALA A 1 74 ? -7.005 -3.850 -4.411 1.00 97.44 74 ALA A CA 1
ATOM 565 C C . ALA A 1 74 ? -5.906 -3.570 -5.452 1.00 97.44 74 ALA A C 1
ATOM 567 O O . ALA A 1 74 ? -5.830 -4.242 -6.481 1.00 97.44 74 ALA A O 1
ATOM 568 N N . THR A 1 75 ? -5.038 -2.590 -5.189 1.00 96.38 75 THR A N 1
ATOM 569 C CA . THR A 1 75 ? -3.886 -2.299 -6.051 1.00 96.38 75 THR A CA 1
ATOM 570 C C . THR A 1 75 ? -2.852 -3.418 -5.960 1.00 96.38 75 THR A C 1
ATOM 572 O O . THR A 1 75 ? -2.477 -3.973 -6.985 1.00 96.38 75 THR A O 1
ATOM 575 N N . ALA A 1 76 ? -2.438 -3.814 -4.755 1.00 96.38 76 ALA A N 1
ATOM 576 C CA . ALA A 1 76 ? -1.463 -4.887 -4.564 1.00 96.38 76 ALA A CA 1
ATOM 577 C C . ALA A 1 76 ? -1.936 -6.221 -5.173 1.00 96.38 76 ALA A C 1
ATOM 579 O O . ALA A 1 76 ? -1.166 -6.894 -5.852 1.00 96.38 76 ALA A O 1
ATOM 580 N N . GLU A 1 77 ? -3.209 -6.583 -4.995 1.00 96.50 77 GLU A N 1
ATOM 581 C CA . GLU A 1 77 ? -3.792 -7.799 -5.577 1.00 96.50 77 GLU A CA 1
ATOM 582 C C . GLU A 1 77 ? -3.827 -7.765 -7.110 1.00 96.50 77 GLU A C 1
ATOM 584 O O . GLU A 1 77 ? -3.655 -8.802 -7.751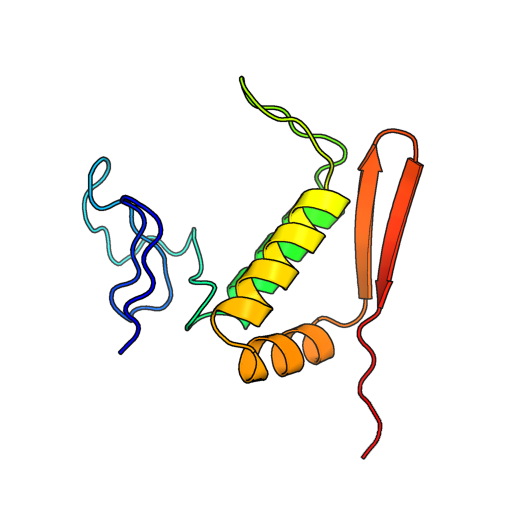 1.00 96.50 77 GLU A O 1
ATOM 589 N N . ARG A 1 78 ? -4.019 -6.584 -7.711 1.00 96.50 78 ARG A N 1
ATOM 590 C CA . ARG A 1 78 ? -3.990 -6.411 -9.168 1.00 96.50 78 ARG A CA 1
ATOM 591 C C . ARG A 1 78 ? -2.573 -6.502 -9.730 1.00 96.50 78 ARG A C 1
ATOM 593 O O . ARG A 1 78 ? -2.380 -7.122 -10.772 1.00 96.50 78 ARG A O 1
ATOM 600 N N . GLU A 1 79 ? -1.608 -5.867 -9.071 1.00 95.62 79 GLU A N 1
ATOM 601 C CA . GLU A 1 79 ? -0.244 -5.721 -9.594 1.00 95.62 79 GLU A CA 1
ATOM 602 C C . GLU A 1 79 ? 0.675 -6.901 -9.251 1.00 95.62 79 GLU A C 1
ATOM 604 O O . GLU A 1 79 ? 1.614 -7.188 -9.996 1.00 95.62 79 GLU A O 1
ATOM 609 N N . ALA A 1 80 ? 0.438 -7.569 -8.120 1.00 95.00 80 ALA A N 1
ATOM 610 C CA . ALA A 1 80 ? 1.290 -8.635 -7.602 1.00 95.00 80 ALA A CA 1
ATOM 611 C C . ALA A 1 80 ? 0.495 -9.590 -6.683 1.00 95.00 80 ALA A C 1
ATOM 613 O O . ALA A 1 80 ? 0.713 -9.606 -5.471 1.00 95.00 80 ALA A O 1
ATOM 614 N N . PRO A 1 81 ? -0.424 -10.410 -7.230 1.00 94.81 81 PRO A N 1
ATOM 615 C CA . PRO A 1 81 ? -1.395 -11.181 -6.444 1.00 94.81 81 PRO A CA 1
ATOM 616 C C . PRO A 1 81 ? -0.760 -12.134 -5.420 1.00 94.81 81 PRO A C 1
ATOM 618 O O . PRO A 1 81 ? -1.195 -12.182 -4.268 1.00 94.81 81 PRO A O 1
ATOM 621 N N . ASP A 1 82 ? 0.284 -12.868 -5.811 1.00 94.94 82 ASP A N 1
ATOM 622 C CA . ASP A 1 82 ? 0.944 -13.841 -4.932 1.00 94.94 82 ASP A CA 1
ATOM 623 C C . ASP A 1 82 ? 1.701 -13.152 -3.785 1.00 94.94 82 ASP A C 1
ATOM 625 O O . ASP A 1 82 ? 1.583 -13.543 -2.616 1.00 94.94 82 ASP A O 1
ATOM 629 N N . ASP A 1 83 ? 2.433 -12.082 -4.103 1.00 95.25 83 ASP A N 1
ATOM 630 C CA . ASP A 1 83 ? 3.181 -11.296 -3.122 1.00 95.25 83 ASP A CA 1
ATOM 631 C C . ASP A 1 83 ? 2.245 -10.503 -2.204 1.00 95.25 83 ASP A C 1
ATOM 633 O O . ASP A 1 83 ? 2.509 -10.400 -1.005 1.00 95.25 83 ASP A O 1
ATOM 637 N N . ALA A 1 84 ? 1.119 -10.008 -2.725 1.00 96.38 84 ALA A N 1
ATOM 638 C CA . ALA A 1 84 ? 0.070 -9.361 -1.946 1.00 96.38 84 ALA A CA 1
ATOM 639 C C . ALA A 1 84 ? -0.536 -10.339 -0.940 1.00 96.38 84 ALA A C 1
ATOM 641 O O . ALA A 1 84 ? -0.563 -10.050 0.256 1.00 96.38 84 ALA A O 1
ATOM 642 N N . ALA A 1 85 ? -0.927 -11.539 -1.377 1.00 95.62 85 ALA A N 1
ATOM 643 C CA . ALA A 1 85 ? -1.451 -12.567 -0.482 1.00 95.62 85 ALA A CA 1
ATOM 644 C C . ALA A 1 85 ? -0.436 -12.947 0.614 1.00 95.62 85 ALA A C 1
ATOM 646 O O . ALA A 1 85 ? -0.800 -13.096 1.786 1.00 95.62 85 ALA A O 1
ATOM 647 N N . ALA A 1 86 ? 0.846 -13.079 0.263 1.00 95.50 86 ALA A N 1
ATOM 648 C 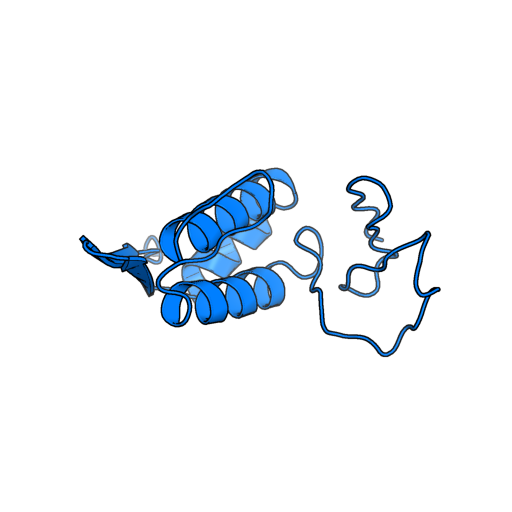CA . ALA A 1 86 ? 1.908 -13.355 1.227 1.00 95.50 86 ALA A CA 1
ATOM 649 C C . ALA A 1 86 ? 2.130 -12.190 2.207 1.00 95.50 86 ALA A C 1
ATOM 651 O O . ALA A 1 86 ? 2.296 -12.417 3.409 1.00 95.50 86 ALA A O 1
ATOM 652 N N . ALA A 1 87 ? 2.124 -10.949 1.721 1.00 96.25 87 ALA A N 1
ATOM 653 C CA . ALA A 1 87 ? 2.300 -9.750 2.532 1.00 96.25 87 ALA A CA 1
ATOM 654 C C . ALA A 1 87 ? 1.126 -9.535 3.497 1.00 96.25 87 ALA A C 1
ATOM 656 O O . ALA A 1 87 ? 1.360 -9.314 4.684 1.00 96.25 87 ALA A O 1
ATOM 657 N N . LEU A 1 88 ? -0.118 -9.693 3.040 1.00 96.62 88 LEU A N 1
ATOM 658 C CA . LEU A 1 88 ? -1.316 -9.573 3.876 1.00 96.62 88 LEU A CA 1
ATOM 659 C C . LEU A 1 88 ? -1.289 -10.561 5.046 1.00 96.62 88 LEU A C 1
ATOM 661 O O . LEU A 1 88 ? -1.492 -10.169 6.193 1.00 96.62 88 LEU A O 1
ATOM 665 N N . ARG A 1 89 ? -0.917 -11.821 4.790 1.00 95.25 89 ARG A N 1
ATOM 666 C CA . ARG A 1 89 ? -0.736 -12.838 5.844 1.00 95.25 89 ARG A CA 1
ATOM 667 C C . ARG A 1 89 ? 0.352 -12.479 6.858 1.00 95.25 89 ARG A C 1
ATOM 669 O O . ARG A 1 89 ? 0.254 -12.889 8.011 1.00 95.25 89 ARG A O 1
ATOM 676 N N . LYS A 1 90 ? 1.411 -11.773 6.442 1.00 95.69 90 LYS A N 1
ATOM 677 C CA . LYS A 1 90 ? 2.475 -11.292 7.345 1.00 95.69 90 LYS A CA 1
ATOM 678 C C . LYS A 1 90 ? 2.022 -10.080 8.158 1.00 95.69 90 LYS A C 1
ATOM 680 O O . LYS A 1 90 ? 2.410 -9.956 9.314 1.00 95.69 90 LYS A O 1
ATOM 685 N N . ILE A 1 91 ? 1.239 -9.191 7.551 1.00 95.62 91 ILE A N 1
ATOM 686 C CA . ILE A 1 91 ? 0.709 -7.983 8.194 1.00 95.62 91 ILE A CA 1
ATOM 687 C C . ILE A 1 91 ? -0.327 -8.342 9.266 1.00 95.62 91 ILE A C 1
ATOM 689 O O . ILE A 1 91 ? -0.346 -7.722 10.331 1.00 95.62 91 ILE A O 1
ATOM 693 N N . GLY A 1 92 ? -1.151 -9.361 9.016 1.00 94.88 92 GLY A N 1
ATOM 694 C CA . GLY A 1 92 ? -2.130 -9.853 9.977 1.00 94.88 92 GLY A CA 1
ATOM 695 C C . GLY A 1 92 ? -3.327 -8.917 10.095 1.00 94.88 92 GLY A C 1
ATOM 696 O O . GLY A 1 92 ? -4.061 -8.730 9.131 1.00 94.88 92 GLY A O 1
ATOM 697 N N . THR A 1 93 ? -3.568 -8.361 11.279 1.00 96.00 93 THR A N 1
ATOM 698 C CA . THR A 1 93 ? -4.712 -7.468 11.509 1.00 96.00 93 THR A CA 1
ATOM 699 C C . THR A 1 93 ? -4.352 -6.015 11.204 1.00 96.00 93 THR A C 1
ATOM 701 O O . THR A 1 93 ? -3.277 -5.550 11.592 1.00 96.00 93 THR A O 1
ATOM 704 N N . VAL A 1 94 ? -5.271 -5.295 10.557 1.00 96.69 94 VAL A N 1
ATOM 705 C CA . VAL A 1 94 ? -5.236 -3.835 10.370 1.00 96.69 94 VAL A CA 1
ATOM 706 C C . VAL A 1 94 ? -6.462 -3.216 11.026 1.00 96.69 94 VAL A C 1
ATOM 708 O O . VAL A 1 94 ? -7.576 -3.675 10.787 1.00 96.69 94 VAL A O 1
ATOM 711 N N . LEU A 1 95 ? -6.258 -2.203 11.863 1.00 96.62 95 LEU A N 1
ATOM 712 C CA . LEU A 1 95 ? -7.298 -1.505 12.621 1.00 96.62 95 LEU A CA 1
ATOM 713 C C . LEU A 1 95 ? -7.547 -0.115 12.026 1.00 96.62 95 LEU A C 1
ATOM 715 O O . LEU A 1 95 ? -7.216 0.900 12.633 1.00 96.62 95 LEU A O 1
ATOM 719 N N . ALA A 1 96 ? -8.102 -0.072 10.818 1.00 96.12 96 ALA A N 1
ATOM 720 C CA . ALA A 1 96 ? -8.231 1.174 10.072 1.00 96.12 96 ALA A CA 1
ATOM 721 C C . ALA A 1 96 ? -9.262 2.123 10.698 1.00 96.12 96 ALA A C 1
ATOM 723 O O . ALA A 1 96 ? -10.305 1.679 11.178 1.00 96.12 96 ALA A O 1
ATOM 724 N N . LEU A 1 97 ? -9.011 3.428 10.641 1.00 96.12 97 LEU A N 1
ATOM 725 C CA . LEU A 1 97 ? -9.961 4.444 11.089 1.00 96.12 97 LEU A CA 1
ATOM 726 C C . LEU A 1 97 ? -10.993 4.747 9.989 1.00 96.12 97 LEU A C 1
ATOM 728 O O . LEU A 1 97 ? -10.653 4.837 8.809 1.00 96.12 97 LEU A O 1
ATOM 732 N N . ALA A 1 98 ? -12.256 4.905 10.381 1.00 91.94 98 ALA A N 1
ATOM 733 C CA . ALA A 1 98 ? -13.407 5.119 9.503 1.00 91.94 98 ALA A CA 1
ATOM 734 C C . ALA A 1 9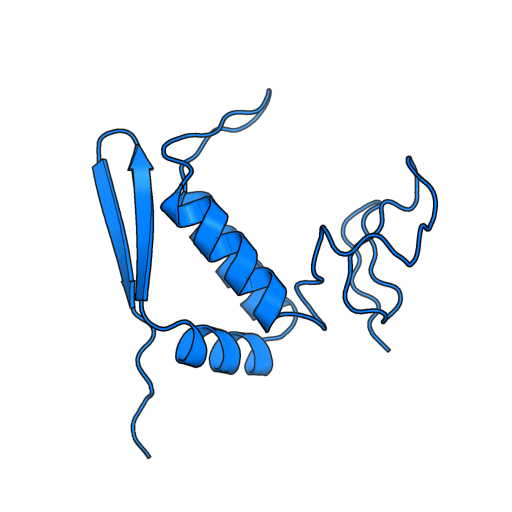8 ? -14.235 6.346 9.930 1.00 91.94 98 ALA A C 1
ATOM 736 O O . ALA A 1 98 ? -15.450 6.258 10.081 1.00 91.94 98 ALA A O 1
ATOM 737 N N . GLY A 1 99 ? -13.583 7.491 10.164 1.00 83.81 99 GLY A N 1
ATOM 738 C CA . GLY A 1 99 ? -14.260 8.723 10.590 1.00 83.81 99 GLY A CA 1
ATOM 739 C C . GLY A 1 99 ? -15.157 8.522 11.819 1.00 83.81 99 GLY A C 1
ATOM 740 O O . GLY A 1 99 ? -14.715 7.996 12.845 1.00 83.81 99 GLY A O 1
ATOM 741 N N . GLU A 1 100 ? -16.429 8.911 11.701 1.00 78.62 100 GLU A N 1
ATOM 742 C CA . GLU A 1 100 ? -17.447 8.773 12.757 1.00 78.62 100 GLU A CA 1
ATOM 743 C C . GLU A 1 100 ? -17.785 7.311 13.110 1.00 78.62 100 GLU A C 1
ATOM 745 O O . GLU A 1 100 ? -18.235 7.041 14.225 1.00 78.62 100 GLU A O 1
ATOM 750 N N . ASP A 1 101 ? -17.517 6.358 12.209 1.00 75.38 101 ASP A N 1
ATOM 751 C CA . ASP A 1 101 ? -17.785 4.928 12.416 1.00 75.38 101 ASP A CA 1
ATOM 752 C C . ASP A 1 101 ? -16.725 4.243 13.307 1.00 75.38 101 ASP A C 1
ATOM 754 O O . ASP A 1 101 ? -16.880 3.084 13.705 1.00 75.38 101 ASP A O 1
ATOM 758 N N . GLY A 1 102 ? -15.646 4.951 13.664 1.00 88.31 102 GLY A N 1
ATOM 759 C CA . GLY A 1 102 ? -14.614 4.467 14.580 1.00 88.31 102 GLY A CA 1
ATOM 760 C C . GLY A 1 102 ? -13.562 3.587 13.901 1.00 88.31 102 GLY A C 1
ATOM 761 O O . GLY A 1 102 ? -12.904 4.021 12.961 1.00 88.31 102 GLY A O 1
ATOM 762 N N . VAL A 1 103 ? -13.333 2.375 14.419 1.00 94.25 103 VAL A N 1
ATOM 763 C CA . VAL A 1 103 ? -12.260 1.468 13.963 1.00 94.25 103 VAL A CA 1
ATOM 764 C C .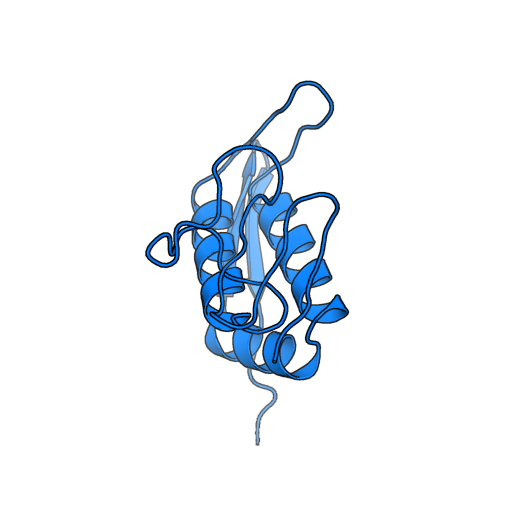 VAL A 1 103 ? -12.850 0.276 13.207 1.00 94.25 103 VAL A C 1
ATOM 766 O O . VAL A 1 103 ? -13.670 -0.464 13.752 1.00 94.25 103 VAL A O 1
ATOM 769 N N . VAL A 1 104 ? -12.375 0.037 11.983 1.00 94.31 104 VAL 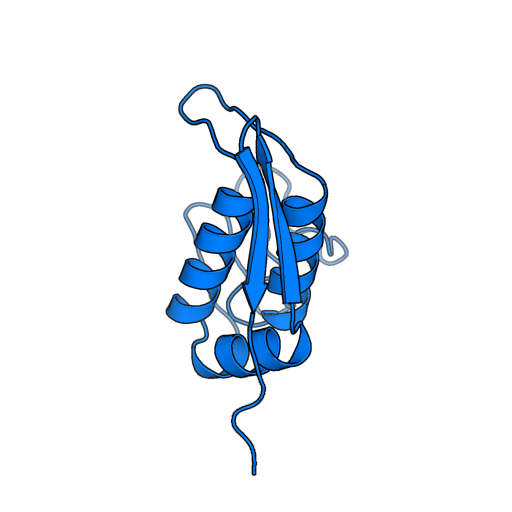A N 1
ATOM 770 C CA . VAL A 1 104 ? -12.754 -1.088 11.119 1.00 94.31 104 VAL A CA 1
ATOM 771 C C . VAL A 1 104 ? -11.607 -2.106 11.046 1.00 94.31 104 VAL A C 1
ATOM 773 O O . VAL A 1 104 ? -10.556 -1.811 10.471 1.00 94.31 104 VAL A O 1
ATOM 776 N N . PRO A 1 105 ? -11.782 -3.323 11.594 1.00 94.56 105 PRO A N 1
ATOM 777 C CA . PRO A 1 105 ? -10.757 -4.355 11.539 1.00 94.56 105 PRO A CA 1
ATOM 778 C C . PRO A 1 105 ? -10.756 -5.098 10.194 1.00 94.56 105 PRO A C 1
ATOM 780 O O . PRO A 1 105 ? -11.786 -5.600 9.743 1.00 94.56 105 PRO A O 1
ATOM 783 N N . PHE A 1 106 ? -9.574 -5.260 9.600 1.00 94.38 106 PHE A N 1
ATOM 784 C CA . PHE A 1 106 ? -9.310 -6.165 8.480 1.00 94.38 106 PHE A CA 1
ATOM 785 C C . PHE A 1 106 ? -8.393 -7.292 8.953 1.00 94.38 106 PHE A C 1
ATOM 787 O O . PHE A 1 106 ? -7.306 -7.031 9.466 1.00 94.38 106 PHE A O 1
ATOM 794 N N . CYS A 1 107 ? -8.823 -8.543 8.788 1.00 93.62 107 CYS A N 1
ATOM 795 C CA . CYS A 1 107 ? -8.116 -9.710 9.314 1.00 93.62 107 CYS A CA 1
ATOM 796 C C . CYS A 1 107 ? -7.630 -10.616 8.183 1.00 93.62 107 CYS A C 1
ATOM 798 O O . CYS A 1 107 ? -8.440 -11.203 7.467 1.00 93.62 107 CYS A O 1
ATOM 800 N N . TYR A 1 108 ? -6.314 -10.796 8.088 1.00 88.94 108 TYR A N 1
ATOM 801 C CA . TYR A 1 108 ? -5.684 -11.706 7.134 1.00 88.94 108 TYR A CA 1
ATOM 802 C C . TYR A 1 108 ? -5.012 -12.844 7.904 1.00 88.94 108 TYR A C 1
ATOM 804 O O . TYR A 1 108 ? -3.872 -12.735 8.355 1.00 88.94 108 TYR A O 1
ATOM 812 N N . SER A 1 109 ? -5.747 -13.933 8.135 1.00 78.25 109 SER A N 1
ATOM 813 C CA . SER A 1 109 ? -5.206 -15.109 8.819 1.00 78.25 109 SER A CA 1
ATOM 814 C C . SER A 1 109 ? -4.291 -15.916 7.895 1.00 78.25 109 SER A C 1
ATOM 816 O O . SER A 1 109 ? -4.478 -15.969 6.676 1.00 78.25 109 SER A O 1
ATOM 818 N N . GLN A 1 110 ? -3.299 -16.597 8.477 1.00 58.66 110 GLN A N 1
ATOM 819 C CA . GLN A 1 110 ? -2.635 -17.686 7.770 1.00 58.66 110 GLN A CA 1
ATOM 820 C C . GLN A 1 110 ? -3.631 -18.839 7.652 1.00 58.66 110 GLN A C 1
ATOM 822 O O . GLN A 1 110 ? -4.067 -19.386 8.666 1.00 58.66 110 GLN A O 1
ATOM 827 N N . ALA A 1 111 ? -4.010 -19.206 6.427 1.00 52.56 111 ALA A N 1
ATOM 828 C CA . ALA A 1 111 ? -4.593 -20.520 6.206 1.00 52.56 111 ALA A CA 1
ATOM 829 C C . ALA A 1 111 ? -3.541 -21.545 6.657 1.00 52.56 111 ALA A C 1
ATOM 831 O O . ALA A 1 111 ? -2.405 -21.506 6.186 1.00 52.56 111 ALA A O 1
ATOM 832 N N . GLY A 1 112 ? -3.887 -22.358 7.654 1.00 49.12 112 GLY A N 1
ATOM 833 C CA . GLY A 1 112 ? -2.970 -23.323 8.248 1.00 49.12 112 GLY A CA 1
ATOM 834 C C . GLY A 1 112 ? -2.455 -24.333 7.220 1.00 49.12 112 GLY A C 1
ATOM 835 O O . GLY A 1 112 ? -3.249 -24.820 6.424 1.00 49.12 112 GLY A O 1
ATOM 836 N N . ALA A 1 113 ? -1.139 -24.568 7.303 1.00 37.19 113 ALA A N 1
ATOM 837 C CA . ALA A 1 113 ? -0.326 -25.717 6.872 1.00 37.19 113 ALA A CA 1
ATOM 838 C C . ALA A 1 113 ? -0.791 -26.554 5.667 1.00 37.19 113 ALA A C 1
ATOM 840 O O . ALA A 1 113 ? -1.787 -27.299 5.797 1.00 37.19 113 ALA A O 1
#

Radius of gyration: 14.86 Å; chains: 1; bounding box: 35×44×30 Å

Foldseek 3Di:
DDFDDDPQWTDPQLQATDRNPDDHDDSPDPPGGDLQRNVLVLLVVLLVQQAPWQKDDDPVDIFFSVVSNVVSLVSSCVRHVVVSLVNLQVVAWRFGHGHPVGTDIDGRHPPDD